Protein AF-A0A1N7L8Z2-F1 (afdb_monomer_lite)

Sequence (143 aa):
MPPYPSHPRAIWSTLLRTHARRSTEHLLHELMAPCYAPVSRDRVRAAGAAIDQIIAQTNCHEWRDFCMAVRQRIDRLHAEYSCNRHSDPDGFAALALARASRLITELSRQPVEALIATLPTPVAPPVSLWGRLRDWFEAERAS

Organism: NCBI:txid80876

Secondary structure (DSSP, 8-state):
-PPPPSHHHHHHHHHHHHHHHHHHHHHHHHTTSTTS-HHHHHHHHHHHHHHHHHHHH---SSHHHHHHHHHHHHHHHHHHHHH-TTT-TTSHHHHHHHHHHHHHHHHTTS-HHHHHHTSPPP---S--HHHHHHHHHHHHTT-

Structure (mmCIF, N/CA/C/O backbone):
data_AF-A0A1N7L8Z2-F1
#
_entry.id   AF-A0A1N7L8Z2-F1
#
loop_
_atom_site.group_PDB
_atom_site.id
_atom_site.type_symbol
_atom_site.label_atom_id
_atom_site.label_alt_id
_atom_site.label_comp_id
_atom_site.label_asym_id
_atom_site.label_entity_id
_atom_site.label_seq_id
_atom_site.pdbx_PDB_ins_code
_atom_site.Cartn_x
_atom_site.Cartn_y
_atom_site.Cartn_z
_atom_site.occupancy
_atom_site.B_iso_or_equiv
_atom_site.auth_seq_id
_atom_site.auth_comp_id
_atom_site.auth_asym_id
_atom_site.auth_atom_id
_atom_site.pdbx_PDB_model_num
ATOM 1 N N . MET A 1 1 ? -29.796 6.739 19.203 1.00 34.81 1 MET A N 1
ATOM 2 C CA . MET A 1 1 ? -28.523 6.141 18.748 1.00 34.81 1 MET A CA 1
ATOM 3 C C . MET A 1 1 ? -27.516 7.266 18.619 1.00 34.81 1 MET A C 1
ATOM 5 O O . MET A 1 1 ? -27.805 8.180 17.852 1.00 34.81 1 MET A O 1
ATOM 9 N N . PRO A 1 2 ? -26.410 7.285 19.380 1.00 34.09 2 PRO A N 1
ATOM 10 C CA . PRO A 1 2 ? -25.355 8.246 19.092 1.00 34.09 2 PRO A CA 1
ATOM 11 C C . PRO A 1 2 ? -24.803 7.944 17.684 1.00 34.09 2 PRO A C 1
ATOM 13 O O . PRO A 1 2 ? -24.769 6.775 17.288 1.00 34.09 2 PRO A O 1
ATOM 16 N N . PRO A 1 3 ? -24.431 8.962 16.892 1.00 44.47 3 PRO A N 1
ATOM 17 C CA . PRO A 1 3 ? -23.812 8.737 15.596 1.00 44.47 3 PRO A CA 1
ATOM 18 C C . PRO A 1 3 ? -22.479 8.033 15.845 1.00 44.47 3 PRO A C 1
ATOM 20 O O . PRO A 1 3 ? -21.608 8.591 16.510 1.00 44.47 3 PRO A O 1
ATOM 23 N N . TYR A 1 4 ? -22.322 6.801 15.356 1.00 39.81 4 TYR A N 1
ATOM 24 C CA . TYR A 1 4 ? -21.018 6.146 15.370 1.00 39.81 4 TYR A CA 1
ATOM 25 C C . TYR A 1 4 ? -20.016 7.085 14.690 1.00 39.81 4 TYR A C 1
ATOM 27 O O . TYR A 1 4 ? -20.249 7.495 13.546 1.00 39.81 4 TYR A O 1
ATOM 35 N N . PRO A 1 5 ? -18.938 7.488 15.373 1.00 45.16 5 PRO A N 1
ATOM 36 C CA . PRO A 1 5 ? -18.026 8.448 14.800 1.00 45.16 5 PRO A CA 1
ATOM 37 C C . PRO A 1 5 ? -17.343 7.850 13.570 1.00 45.16 5 PRO A C 1
ATOM 39 O O . PRO A 1 5 ? -16.868 6.718 13.580 1.00 45.16 5 PRO A O 1
ATOM 42 N N . SER A 1 6 ? -17.178 8.660 12.531 1.00 51.38 6 SER A N 1
ATOM 43 C CA . SER A 1 6 ? -16.324 8.429 11.356 1.00 51.38 6 SER A CA 1
ATOM 44 C C . SER A 1 6 ? -14.822 8.265 11.688 1.00 51.38 6 SER A C 1
ATOM 46 O O . SER A 1 6 ? -13.968 8.319 10.800 1.00 51.38 6 SER A O 1
ATOM 48 N N . HIS A 1 7 ? -14.474 8.071 12.963 1.00 59.16 7 HIS A N 1
ATOM 49 C CA . HIS A 1 7 ? -13.129 8.177 13.515 1.00 59.16 7 HIS A CA 1
ATOM 50 C C . HIS A 1 7 ? -12.282 6.892 13.428 1.00 59.16 7 HIS A C 1
ATOM 52 O O . HIS A 1 7 ? -11.132 7.040 13.020 1.00 59.16 7 HIS A O 1
ATOM 58 N N . PRO A 1 8 ? -12.776 5.653 13.656 1.00 69.44 8 PRO A N 1
ATOM 59 C CA . PRO A 1 8 ? -11.942 4.441 13.572 1.00 69.44 8 PRO A CA 1
ATOM 60 C C . PRO A 1 8 ? -11.312 4.258 12.187 1.00 69.44 8 PRO A C 1
ATOM 62 O O . PRO A 1 8 ? -10.111 4.031 12.045 1.00 69.44 8 PRO A O 1
ATOM 65 N N . ARG A 1 9 ? -12.099 4.505 11.135 1.00 75.06 9 ARG A N 1
ATOM 66 C CA . ARG A 1 9 ? -11.629 4.480 9.747 1.00 75.06 9 ARG A CA 1
ATOM 67 C C . ARG A 1 9 ? -10.504 5.476 9.491 1.00 75.06 9 ARG A C 1
ATOM 69 O O . ARG A 1 9 ? -9.579 5.163 8.740 1.00 75.06 9 ARG A O 1
ATOM 76 N N . ALA A 1 10 ? -10.594 6.681 10.051 1.00 75.50 10 ALA A N 1
ATOM 77 C CA . ALA A 1 10 ? -9.560 7.693 9.875 1.00 75.50 10 ALA A CA 1
ATOM 78 C C . ALA A 1 10 ? -8.232 7.221 10.488 1.00 75.50 10 ALA A C 1
ATOM 80 O O . ALA A 1 10 ? -7.186 7.400 9.862 1.00 75.50 10 ALA A O 1
ATOM 81 N N . ILE A 1 11 ? -8.279 6.536 11.640 1.00 77.94 11 ILE A N 1
ATOM 82 C CA . ILE A 1 11 ? -7.109 5.892 12.261 1.00 77.94 11 ILE A CA 1
ATOM 83 C C . ILE A 1 11 ? -6.538 4.825 11.332 1.00 77.94 11 ILE A C 1
ATOM 85 O O . ILE A 1 11 ? -5.372 4.898 10.960 1.00 77.94 11 ILE A O 1
ATOM 89 N N . TRP A 1 12 ? -7.362 3.862 10.916 1.00 85.75 12 TRP A N 1
ATOM 90 C CA . TRP A 1 12 ? -6.930 2.722 10.102 1.00 85.75 12 TRP A CA 1
ATOM 91 C C . TRP A 1 12 ? -6.368 3.152 8.751 1.00 85.75 12 TRP A C 1
ATOM 93 O O . TRP A 1 12 ? -5.335 2.650 8.312 1.00 85.75 12 TRP A O 1
ATOM 103 N N . SER A 1 13 ? -7.015 4.132 8.116 1.00 85.56 13 SER A N 1
ATOM 104 C CA . SER A 1 13 ? -6.543 4.721 6.864 1.00 85.56 13 SER A CA 1
ATOM 105 C C . SER A 1 13 ? -5.200 5.412 7.062 1.00 85.56 13 SER A C 1
ATOM 107 O O . SER A 1 13 ? -4.312 5.264 6.230 1.00 85.56 13 SER A O 1
ATOM 109 N N . THR A 1 14 ? -5.029 6.144 8.165 1.00 85.31 14 THR A N 1
ATOM 110 C CA . THR A 1 14 ? -3.761 6.817 8.469 1.00 85.31 14 THR A CA 1
ATOM 111 C C . THR A 1 14 ? -2.657 5.802 8.748 1.00 85.31 14 THR A C 1
ATOM 113 O O . THR A 1 14 ? -1.596 5.902 8.142 1.00 85.31 14 THR A O 1
ATOM 116 N N . LEU A 1 15 ? -2.922 4.784 9.573 1.00 85.44 15 LEU A N 1
ATOM 117 C CA . LEU A 1 15 ? -1.996 3.685 9.860 1.00 85.44 15 LEU A CA 1
ATOM 118 C C . LEU A 1 15 ? -1.520 3.010 8.570 1.00 85.44 15 LEU A C 1
ATOM 120 O O . LEU A 1 15 ? -0.320 2.997 8.288 1.00 85.44 15 LEU A O 1
ATOM 124 N N . LEU A 1 16 ? -2.449 2.496 7.754 1.00 88.88 16 LEU A N 1
ATOM 125 C CA . LEU A 1 16 ? -2.083 1.800 6.521 1.00 88.88 16 LEU A CA 1
ATOM 126 C C . LEU A 1 16 ? -1.326 2.708 5.553 1.00 88.88 16 LEU A C 1
ATOM 128 O O . LEU A 1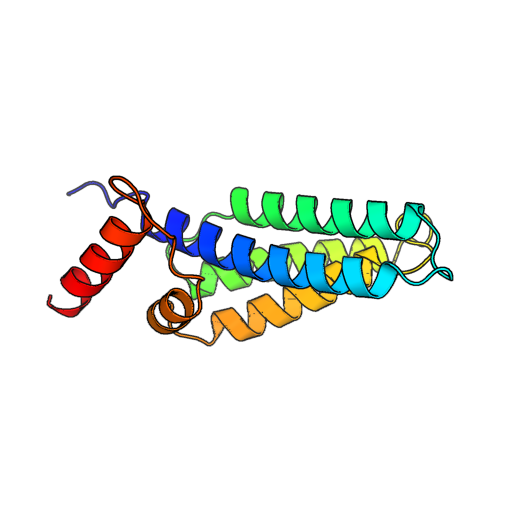 16 ? -0.324 2.266 4.998 1.00 88.88 16 LEU A O 1
ATOM 132 N N . ARG A 1 17 ? -1.735 3.973 5.390 1.00 89.81 17 ARG A N 1
ATOM 133 C CA . ARG A 1 17 ? -1.012 4.928 4.535 1.00 89.81 17 ARG A CA 1
ATOM 134 C C . ARG A 1 17 ? 0.398 5.188 5.042 1.00 89.81 17 ARG A C 1
ATOM 136 O O . ARG A 1 17 ? 1.334 5.160 4.253 1.00 89.81 17 ARG A O 1
ATOM 143 N N . THR A 1 18 ? 0.587 5.405 6.344 1.00 87.50 18 THR A N 1
ATOM 144 C CA . THR A 1 18 ? 1.921 5.636 6.915 1.00 87.50 18 THR A CA 1
ATOM 145 C C . TH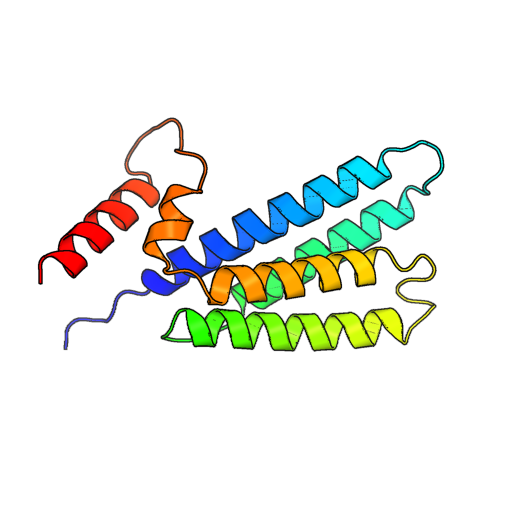R A 1 18 ? 2.839 4.439 6.680 1.00 87.50 18 THR A C 1
ATOM 147 O O . THR A 1 18 ? 3.978 4.619 6.246 1.00 87.50 18 THR A O 1
ATOM 150 N N . HIS A 1 19 ? 2.356 3.220 6.919 1.00 88.06 19 HIS A N 1
ATOM 151 C CA . HIS A 1 19 ? 3.149 2.010 6.708 1.00 88.06 19 HIS A CA 1
ATOM 152 C C . HIS A 1 19 ? 3.414 1.732 5.218 1.00 88.06 19 HIS A C 1
ATOM 154 O O . HIS A 1 19 ? 4.558 1.470 4.843 1.00 88.06 19 HIS A O 1
ATOM 160 N N . ALA A 1 20 ? 2.402 1.856 4.355 1.00 87.12 20 ALA A N 1
ATOM 161 C CA . ALA A 1 20 ? 2.551 1.681 2.910 1.00 87.12 20 ALA A CA 1
ATOM 162 C C . ALA A 1 20 ? 3.508 2.717 2.301 1.00 87.12 20 ALA A C 1
ATOM 164 O O . ALA A 1 20 ? 4.377 2.368 1.498 1.00 87.12 20 ALA A O 1
ATOM 165 N N . ARG A 1 21 ? 3.414 3.978 2.737 1.00 87.75 21 ARG A N 1
ATOM 166 C CA . ARG A 1 21 ? 4.317 5.051 2.319 1.00 87.75 21 ARG A CA 1
ATOM 167 C C . ARG A 1 21 ? 5.758 4.767 2.730 1.00 87.75 21 ARG A C 1
ATOM 169 O O . ARG A 1 21 ? 6.627 4.820 1.870 1.00 87.75 21 ARG A O 1
ATOM 176 N N . ARG A 1 22 ? 6.007 4.386 3.990 1.00 86.31 22 ARG A N 1
ATOM 177 C CA . ARG A 1 22 ? 7.350 3.988 4.460 1.00 86.31 22 ARG A CA 1
ATOM 178 C C . ARG A 1 22 ? 7.934 2.848 3.621 1.00 86.31 22 ARG A C 1
ATOM 180 O O . ARG A 1 22 ? 9.098 2.899 3.240 1.00 86.31 22 ARG A O 1
ATOM 187 N N . SER A 1 23 ? 7.123 1.835 3.307 1.00 85.88 23 SER A N 1
ATOM 188 C CA . SER A 1 23 ? 7.542 0.711 2.458 1.00 85.88 23 SER A CA 1
ATOM 189 C C . SER A 1 23 ? 7.896 1.160 1.034 1.00 85.88 23 SER A C 1
ATOM 191 O O . SER A 1 23 ? 8.927 0.757 0.493 1.00 85.88 23 SER A O 1
ATOM 193 N N . THR A 1 24 ? 7.082 2.045 0.454 1.00 86.31 24 THR A N 1
ATOM 194 C CA . THR A 1 24 ? 7.301 2.608 -0.887 1.00 86.31 24 THR A CA 1
ATOM 195 C C . THR A 1 24 ? 8.547 3.497 -0.927 1.00 86.31 24 THR A C 1
ATOM 197 O O . THR A 1 24 ? 9.352 3.385 -1.846 1.00 86.31 24 THR A O 1
ATOM 200 N N . GLU A 1 25 ? 8.751 4.348 0.080 1.00 87.38 25 GLU A N 1
ATOM 201 C CA . GLU A 1 25 ? 9.932 5.212 0.210 1.00 87.38 25 GLU A CA 1
ATOM 202 C C . GLU A 1 25 ? 11.222 4.397 0.355 1.00 87.38 25 GLU A C 1
ATOM 204 O O . GLU A 1 25 ? 12.224 4.730 -0.276 1.00 87.38 25 GLU A O 1
ATOM 209 N N . HIS A 1 26 ? 11.193 3.296 1.113 1.00 85.88 26 HIS A N 1
ATOM 210 C CA . HIS A 1 26 ? 12.337 2.391 1.227 1.00 85.88 26 HIS A CA 1
ATOM 211 C C . HIS A 1 26 ? 12.712 1.781 -0.131 1.00 85.88 26 HIS A C 1
ATOM 213 O O . HIS A 1 26 ? 13.875 1.824 -0.525 1.00 85.88 26 HIS A O 1
ATOM 219 N N . LEU A 1 27 ? 11.722 1.306 -0.898 1.00 85.62 27 LEU A N 1
ATOM 220 C CA . LEU A 1 27 ? 11.954 0.794 -2.251 1.00 85.62 27 LEU A CA 1
ATOM 221 C C . LEU A 1 27 ? 12.476 1.887 -3.199 1.00 85.62 27 LEU A C 1
ATOM 223 O O . LEU A 1 27 ? 13.389 1.644 -3.979 1.00 85.62 27 LEU A O 1
ATOM 227 N N . LEU A 1 28 ? 11.944 3.109 -3.123 1.00 86.81 28 LEU A N 1
ATOM 228 C CA . LEU A 1 28 ? 12.457 4.230 -3.916 1.00 86.81 28 LEU A CA 1
ATOM 229 C C . LEU A 1 28 ? 13.919 4.546 -3.587 1.00 86.81 28 LEU A C 1
ATOM 231 O O . LEU A 1 28 ? 14.674 4.877 -4.498 1.00 86.81 28 LEU A O 1
ATOM 235 N N . HIS A 1 29 ? 14.312 4.427 -2.317 1.00 86.88 29 HIS A N 1
ATOM 236 C CA . HIS A 1 29 ? 15.694 4.600 -1.884 1.00 86.88 29 HIS A CA 1
ATOM 237 C C . HIS A 1 29 ? 16.603 3.474 -2.403 1.00 86.88 29 HIS A C 1
ATOM 239 O O . HIS A 1 29 ? 17.702 3.756 -2.876 1.00 86.88 29 HIS A O 1
ATOM 245 N N . GLU A 1 30 ? 16.150 2.213 -2.392 1.00 82.88 30 GLU A N 1
ATOM 246 C CA . GLU A 1 30 ? 16.858 1.093 -3.045 1.00 82.88 30 GLU A CA 1
ATOM 247 C C . GLU A 1 30 ? 17.092 1.375 -4.545 1.00 82.88 30 GLU A C 1
ATOM 249 O O . GLU A 1 30 ? 18.157 1.080 -5.088 1.00 82.88 30 GLU A O 1
ATOM 254 N N . LEU A 1 31 ? 16.123 2.024 -5.200 1.00 81.88 31 LEU A N 1
ATOM 255 C CA . LEU A 1 31 ? 16.180 2.415 -6.611 1.00 81.88 31 LEU A CA 1
ATOM 256 C C . LEU A 1 31 ? 16.968 3.706 -6.888 1.00 81.88 31 LEU A C 1
ATOM 258 O O . LEU A 1 31 ? 17.063 4.122 -8.042 1.00 81.88 31 LEU A O 1
ATOM 262 N N . MET A 1 32 ? 17.544 4.360 -5.873 1.00 77.06 32 MET A N 1
ATOM 263 C CA . MET A 1 32 ? 18.437 5.507 -6.092 1.00 77.06 32 MET A CA 1
ATOM 264 C C . MET A 1 32 ? 19.819 5.099 -6.619 1.00 77.06 32 MET A C 1
ATOM 266 O O . MET A 1 32 ? 20.608 5.974 -6.976 1.00 77.06 32 MET A O 1
ATOM 270 N N . ALA A 1 33 ? 20.116 3.797 -6.700 1.00 73.12 33 ALA A N 1
ATOM 271 C CA . ALA A 1 33 ? 21.342 3.311 -7.315 1.00 73.12 33 ALA A CA 1
ATOM 272 C C . ALA A 1 33 ? 21.432 3.741 -8.800 1.00 73.12 33 ALA A C 1
ATOM 274 O O . ALA A 1 33 ? 20.430 3.696 -9.520 1.00 73.12 33 ALA A O 1
ATOM 275 N N . PRO A 1 34 ? 22.627 4.120 -9.295 1.00 66.81 34 PRO A N 1
ATOM 276 C CA . PRO A 1 34 ? 22.809 4.695 -10.634 1.00 66.81 34 PRO A CA 1
ATOM 277 C C . PRO A 1 34 ? 22.469 3.741 -11.792 1.00 66.81 34 PRO A C 1
ATOM 279 O O . PRO A 1 34 ? 22.402 4.171 -12.939 1.00 66.81 34 PRO A O 1
ATOM 282 N N . CYS A 1 35 ? 22.251 2.455 -11.511 1.00 77.19 35 CYS A N 1
ATOM 283 C CA . CYS A 1 35 ? 21.890 1.439 -12.495 1.00 77.19 35 CYS A CA 1
ATOM 284 C C . CYS A 1 35 ? 20.395 1.411 -12.864 1.00 77.19 35 CYS A C 1
ATOM 286 O O . CYS A 1 35 ? 20.038 0.720 -13.818 1.00 77.19 35 CYS A O 1
ATOM 288 N N . TYR A 1 36 ? 19.525 2.141 -12.157 1.00 78.12 36 TYR A N 1
ATOM 289 C CA . TYR A 1 36 ? 18.084 2.139 -12.426 1.00 78.12 36 TYR A CA 1
ATOM 290 C C . TYR A 1 36 ? 17.626 3.374 -13.201 1.00 78.12 36 TYR A C 1
ATOM 292 O O . TYR A 1 36 ? 18.034 4.507 -12.936 1.00 78.12 36 TYR A O 1
ATOM 300 N N . ALA A 1 37 ? 16.725 3.158 -14.160 1.00 80.81 37 ALA A N 1
ATOM 301 C CA . ALA A 1 37 ? 16.170 4.235 -14.962 1.00 80.81 37 ALA A CA 1
ATOM 302 C C . ALA A 1 37 ? 15.212 5.112 -14.125 1.00 80.81 37 ALA A C 1
ATOM 304 O O . ALA A 1 37 ? 14.465 4.598 -13.288 1.00 80.81 37 ALA A O 1
ATOM 305 N N . PRO A 1 38 ? 15.140 6.435 -14.372 1.00 83.75 38 PRO A N 1
ATOM 306 C CA . PRO A 1 38 ? 14.190 7.313 -13.688 1.00 83.75 38 PRO A CA 1
ATOM 307 C C . PRO A 1 38 ? 12.731 6.838 -13.769 1.00 83.75 38 PRO A C 1
ATOM 309 O O . PRO A 1 38 ? 12.023 6.916 -12.768 1.00 83.75 38 PRO A O 1
ATOM 312 N N . VAL A 1 39 ? 12.327 6.267 -14.910 1.00 86.62 39 VAL A N 1
ATOM 313 C CA . VAL A 1 39 ? 10.966 5.753 -15.150 1.00 86.62 39 VAL A CA 1
ATOM 314 C C . VAL A 1 39 ? 10.555 4.648 -14.169 1.00 86.62 39 VAL A C 1
ATOM 316 O O . VAL A 1 39 ? 9.392 4.580 -13.776 1.00 86.62 39 VAL A O 1
ATOM 319 N N . SER A 1 40 ? 11.502 3.833 -13.698 1.00 86.19 40 SER A N 1
ATOM 320 C CA . SER A 1 40 ? 11.262 2.792 -12.692 1.00 86.19 40 SER A CA 1
ATOM 321 C C . SER A 1 40 ? 10.744 3.388 -11.381 1.00 86.19 40 SER A C 1
ATOM 323 O O . SER A 1 40 ? 9.828 2.862 -10.751 1.00 86.19 40 SER A O 1
ATOM 325 N N . ARG A 1 41 ? 11.284 4.549 -10.991 1.00 87.12 41 ARG A N 1
ATOM 326 C CA . ARG A 1 41 ? 10.866 5.267 -9.779 1.00 87.12 41 ARG A CA 1
ATOM 327 C C . ARG A 1 41 ? 9.479 5.878 -9.938 1.00 87.12 41 ARG A C 1
ATOM 329 O O . ARG A 1 41 ? 8.696 5.854 -8.991 1.00 87.12 41 ARG A O 1
ATOM 336 N N . ASP A 1 42 ? 9.154 6.392 -11.119 1.00 89.81 42 ASP A N 1
ATOM 337 C CA . ASP A 1 42 ? 7.826 6.950 -11.392 1.00 89.81 42 ASP A CA 1
ATOM 338 C C . ASP A 1 42 ? 6.739 5.873 -11.345 1.00 89.81 42 ASP A C 1
ATOM 340 O O . ASP A 1 42 ? 5.664 6.106 -10.792 1.00 89.81 42 ASP A O 1
ATOM 344 N N . ARG A 1 43 ? 7.045 4.657 -11.807 1.00 89.38 43 ARG A N 1
ATOM 345 C CA . ARG A 1 43 ? 6.153 3.498 -11.666 1.00 89.38 43 ARG A CA 1
ATOM 346 C C . ARG A 1 43 ? 5.924 3.105 -10.209 1.00 89.38 43 ARG A C 1
ATOM 348 O O . ARG A 1 43 ? 4.780 2.893 -9.814 1.00 89.38 43 ARG A O 1
ATOM 355 N N . VAL A 1 44 ? 6.973 3.080 -9.385 1.00 90.69 44 VAL A N 1
ATOM 356 C CA . VAL A 1 44 ? 6.835 2.825 -7.938 1.00 90.69 44 VAL A CA 1
ATOM 357 C C . VAL A 1 44 ? 6.003 3.915 -7.253 1.00 90.69 44 VAL A C 1
ATOM 359 O O . VAL A 1 44 ? 5.151 3.605 -6.422 1.00 90.69 44 VAL A O 1
ATOM 362 N N . ARG A 1 45 ? 6.176 5.189 -7.632 1.00 91.56 45 ARG A N 1
ATOM 363 C CA . ARG A 1 45 ? 5.327 6.289 -7.137 1.00 91.56 45 ARG A CA 1
ATOM 364 C C . ARG A 1 45 ? 3.867 6.114 -7.550 1.00 91.56 45 ARG A C 1
ATOM 366 O O . ARG A 1 45 ? 2.985 6.314 -6.720 1.00 91.56 45 ARG A O 1
ATOM 373 N N . ALA A 1 46 ? 3.611 5.716 -8.797 1.00 92.31 46 ALA A N 1
ATOM 374 C CA . ALA A 1 46 ? 2.262 5.442 -9.285 1.00 92.31 46 ALA A CA 1
ATOM 375 C C . ALA A 1 46 ? 1.605 4.282 -8.517 1.00 92.31 46 ALA A C 1
ATOM 377 O O . ALA A 1 46 ? 0.449 4.396 -8.113 1.00 92.31 46 ALA A O 1
ATOM 378 N N . ALA A 1 47 ? 2.355 3.210 -8.236 1.00 92.38 47 ALA A N 1
ATOM 379 C CA . ALA A 1 47 ? 1.891 2.111 -7.391 1.00 92.38 47 ALA A CA 1
ATOM 380 C C . ALA A 1 47 ? 1.550 2.588 -5.966 1.00 92.38 47 ALA A C 1
ATOM 382 O O . ALA A 1 47 ? 0.487 2.253 -5.444 1.00 92.38 47 ALA A O 1
ATOM 383 N N . GLY A 1 48 ? 2.397 3.433 -5.365 1.00 92.69 48 GLY A N 1
ATOM 384 C CA . GLY A 1 48 ? 2.130 4.067 -4.069 1.00 92.69 48 GLY A CA 1
ATOM 385 C C . GLY A 1 48 ? 0.839 4.895 -4.060 1.00 92.69 48 GLY A C 1
ATOM 386 O O . GLY A 1 48 ? -0.005 4.721 -3.182 1.00 92.69 48 GLY A O 1
ATOM 387 N N . ALA A 1 49 ? 0.633 5.734 -5.079 1.00 93.75 49 ALA A N 1
ATOM 388 C CA . ALA A 1 49 ? -0.585 6.533 -5.220 1.00 93.75 49 ALA A CA 1
ATOM 389 C C . ALA A 1 49 ? -1.844 5.662 -5.394 1.00 93.75 49 ALA A C 1
ATOM 391 O O . ALA A 1 49 ? -2.898 5.964 -4.828 1.00 93.75 49 ALA A O 1
ATOM 392 N N . ALA A 1 50 ? -1.737 4.554 -6.133 1.00 94.06 50 ALA A N 1
ATOM 393 C CA . ALA A 1 50 ? -2.832 3.603 -6.292 1.00 94.06 50 ALA A CA 1
ATOM 394 C C . ALA A 1 50 ? -3.189 2.910 -4.964 1.00 94.06 50 ALA A C 1
ATOM 396 O O . ALA A 1 50 ? -4.371 2.780 -4.642 1.00 94.06 50 ALA A O 1
ATOM 397 N N . ILE A 1 51 ? -2.192 2.528 -4.155 1.00 94.00 51 ILE A N 1
ATOM 398 C CA . ILE A 1 51 ? -2.411 1.988 -2.802 1.00 94.00 51 ILE A CA 1
ATOM 399 C C . ILE A 1 51 ? -3.159 3.010 -1.934 1.00 94.00 51 ILE A C 1
ATOM 401 O O . ILE A 1 51 ? -4.171 2.668 -1.316 1.00 94.00 51 ILE A O 1
ATOM 405 N N . ASP A 1 52 ? -2.723 4.271 -1.928 1.00 92.12 52 ASP A N 1
ATOM 406 C CA . ASP A 1 52 ? -3.375 5.339 -1.162 1.00 92.12 52 ASP A CA 1
ATOM 407 C C . ASP A 1 52 ? -4.841 5.540 -1.574 1.00 92.12 52 ASP A C 1
ATOM 409 O O . ASP A 1 52 ? -5.715 5.721 -0.714 1.00 92.12 52 ASP A O 1
ATOM 413 N N . GLN A 1 53 ? -5.126 5.461 -2.878 1.00 94.81 53 GLN A N 1
ATOM 414 C CA . GLN A 1 53 ? -6.480 5.548 -3.420 1.00 94.81 53 GLN A CA 1
ATOM 415 C C . GLN A 1 53 ? -7.338 4.339 -3.020 1.00 94.81 53 GLN A C 1
ATOM 417 O O . GLN A 1 53 ? -8.493 4.513 -2.618 1.00 94.81 53 GLN A O 1
ATOM 422 N N . ILE A 1 54 ? -6.782 3.124 -3.062 1.00 95.56 54 ILE A N 1
ATOM 423 C CA . ILE A 1 54 ? -7.459 1.908 -2.591 1.00 95.56 54 ILE A CA 1
ATOM 424 C C . ILE A 1 54 ? -7.826 2.055 -1.111 1.00 95.56 54 ILE A C 1
ATOM 426 O O . ILE A 1 54 ? -8.981 1.820 -0.749 1.00 95.56 54 ILE A O 1
ATOM 430 N N . ILE A 1 55 ? -6.890 2.496 -0.266 1.00 93.62 55 ILE A N 1
ATOM 431 C CA . ILE A 1 55 ? -7.141 2.734 1.164 1.00 93.62 55 ILE A CA 1
ATOM 432 C C . ILE A 1 55 ? -8.244 3.788 1.340 1.00 93.62 55 ILE A C 1
ATOM 434 O O . ILE A 1 55 ? -9.175 3.583 2.116 1.00 93.62 55 ILE A O 1
ATOM 438 N N . ALA A 1 56 ? -8.189 4.892 0.585 1.00 90.38 56 ALA A N 1
ATOM 439 C CA . ALA A 1 56 ? -9.184 5.965 0.656 1.00 90.38 56 ALA A CA 1
ATOM 440 C C . ALA A 1 56 ? -10.608 5.483 0.349 1.00 90.38 56 ALA A C 1
ATOM 442 O O . ALA A 1 56 ? -11.557 5.901 1.008 1.00 90.38 56 ALA A O 1
ATOM 443 N N . GLN A 1 57 ? -10.749 4.611 -0.647 1.00 91.88 57 GLN A N 1
ATOM 444 C CA . GLN A 1 57 ? -12.036 4.140 -1.158 1.00 91.88 57 GLN A CA 1
ATOM 445 C C . GLN A 1 57 ? -12.577 2.907 -0.425 1.00 91.88 57 GLN A C 1
ATOM 447 O O . GLN A 1 57 ? -13.689 2.473 -0.715 1.00 91.88 57 GLN A O 1
ATOM 452 N N . THR A 1 58 ? -11.802 2.305 0.477 1.00 92.06 58 THR A N 1
ATOM 453 C CA . THR A 1 58 ? -12.230 1.092 1.177 1.00 92.06 58 THR A CA 1
ATOM 454 C C . THR A 1 58 ? -13.107 1.453 2.374 1.00 92.06 58 THR A C 1
ATOM 456 O O . THR A 1 58 ? -12.745 2.289 3.202 1.00 92.06 58 THR A O 1
ATOM 459 N N . ASN A 1 59 ? -14.283 0.830 2.446 1.00 87.25 59 ASN A N 1
ATOM 460 C CA . ASN A 1 59 ? -15.289 1.069 3.476 1.00 87.25 59 ASN A CA 1
ATOM 461 C C . ASN A 1 59 ? -15.522 -0.237 4.242 1.00 87.25 59 ASN A C 1
ATOM 463 O O . ASN A 1 59 ? -16.170 -1.138 3.716 1.00 87.25 59 ASN A O 1
ATOM 467 N N . CYS A 1 60 ? -15.013 -0.332 5.469 1.00 85.38 60 CYS A N 1
ATOM 468 C CA . CYS A 1 60 ? -15.268 -1.457 6.370 1.00 85.38 60 CYS A CA 1
ATOM 469 C C . CYS A 1 60 ? -15.431 -0.940 7.805 1.00 85.38 60 CYS A C 1
ATOM 471 O O . CYS A 1 60 ? -14.935 0.142 8.131 1.00 85.38 60 CYS A O 1
ATOM 473 N N . HIS A 1 61 ? -16.123 -1.716 8.639 1.00 81.38 61 HIS A N 1
ATOM 474 C CA . HIS A 1 61 ? -16.425 -1.368 10.034 1.00 81.38 61 HIS A CA 1
ATOM 475 C C . HIS A 1 61 ? -15.512 -2.059 11.049 1.00 81.38 61 HIS A C 1
ATOM 477 O O . HIS A 1 61 ? -15.560 -1.713 12.219 1.00 81.38 61 HIS A O 1
ATOM 483 N N . GLU A 1 62 ? -14.662 -2.973 10.586 1.00 86.19 62 GLU A N 1
ATOM 484 C CA . GLU A 1 62 ? -13.715 -3.738 11.392 1.00 86.19 62 GLU A CA 1
ATOM 485 C C . GLU A 1 62 ? -12.311 -3.605 10.796 1.00 86.19 62 GLU A C 1
ATOM 487 O O . GLU A 1 62 ? -12.144 -3.624 9.570 1.00 86.19 62 GLU A O 1
ATOM 492 N N . TRP A 1 63 ? -11.287 -3.504 11.651 1.00 86.69 63 TRP A N 1
ATOM 493 C CA . TRP A 1 63 ? -9.887 -3.357 11.224 1.00 86.69 63 TRP A CA 1
ATOM 494 C C . TRP A 1 63 ? -9.444 -4.496 10.304 1.00 86.69 63 TRP A C 1
ATOM 496 O O . TRP A 1 63 ? -8.866 -4.272 9.239 1.00 86.69 63 TRP A O 1
ATOM 506 N N . ARG A 1 64 ? -9.748 -5.7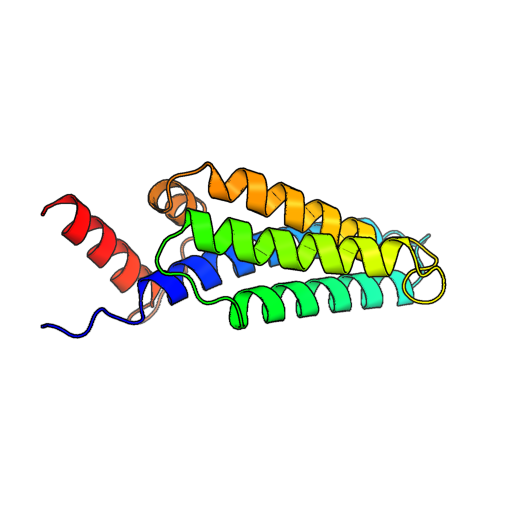34 10.701 1.00 88.81 64 ARG A N 1
ATOM 507 C CA . ARG A 1 64 ? -9.348 -6.923 9.949 1.00 88.81 64 ARG A CA 1
ATOM 508 C C . ARG A 1 64 ? -9.989 -6.945 8.564 1.00 88.81 64 ARG A C 1
ATOM 510 O O . ARG A 1 64 ? -9.290 -7.191 7.581 1.00 88.81 64 ARG A O 1
ATOM 517 N N . ASP A 1 65 ? -11.280 -6.645 8.483 1.00 90.44 65 ASP A N 1
ATOM 518 C CA . ASP A 1 65 ? -12.015 -6.615 7.217 1.00 90.44 65 ASP A CA 1
ATOM 519 C C . ASP A 1 65 ? -11.521 -5.484 6.318 1.00 90.44 65 ASP A C 1
ATOM 521 O O . ASP A 1 65 ? -11.326 -5.687 5.119 1.00 90.44 65 ASP A O 1
ATOM 525 N N . PHE A 1 66 ? -11.213 -4.322 6.904 1.00 91.31 66 PHE A N 1
ATOM 526 C CA . PHE A 1 66 ? -10.586 -3.208 6.201 1.00 91.31 66 PHE A CA 1
ATOM 527 C C . PHE A 1 66 ? -9.258 -3.624 5.560 1.00 91.31 66 PHE A C 1
ATOM 529 O O . PHE A 1 66 ? -9.076 -3.450 4.354 1.00 91.31 66 PHE A O 1
ATOM 536 N N . CYS A 1 67 ? -8.348 -4.234 6.326 1.00 93.50 67 CYS A N 1
ATOM 537 C CA . CYS A 1 67 ? -7.077 -4.727 5.797 1.00 93.50 67 CYS A CA 1
ATOM 538 C C . CYS A 1 67 ? -7.266 -5.768 4.693 1.00 93.50 67 CYS A C 1
ATOM 540 O O . CYS A 1 67 ? -6.590 -5.700 3.668 1.00 93.50 67 CYS A O 1
ATOM 542 N N . MET A 1 68 ? -8.181 -6.720 4.881 1.00 94.38 68 MET A N 1
ATOM 543 C CA . MET A 1 68 ? -8.446 -7.774 3.901 1.00 94.38 68 MET A CA 1
ATOM 544 C C . MET A 1 68 ? -9.006 -7.208 2.592 1.00 94.38 68 MET A C 1
ATOM 546 O O . MET A 1 68 ? -8.555 -7.606 1.516 1.00 94.38 68 MET A O 1
ATOM 550 N N . ALA A 1 69 ? -9.924 -6.241 2.669 1.00 95.00 69 ALA A N 1
ATOM 551 C CA . ALA A 1 69 ? -10.490 -5.570 1.503 1.00 95.00 69 ALA A CA 1
ATOM 552 C C . ALA A 1 69 ? -9.444 -4.727 0.754 1.00 95.00 69 ALA A C 1
ATOM 554 O O . ALA A 1 69 ? -9.360 -4.798 -0.476 1.00 95.00 69 ALA A O 1
ATOM 555 N N . VAL A 1 70 ? -8.600 -3.976 1.475 1.00 95.56 70 VAL A N 1
ATOM 556 C CA . VAL A 1 70 ? -7.473 -3.243 0.872 1.00 95.56 70 VAL A CA 1
ATOM 557 C C . VAL A 1 70 ? -6.513 -4.223 0.192 1.00 95.56 70 VAL A C 1
ATOM 559 O O . VAL A 1 70 ? -6.168 -4.026 -0.975 1.00 95.56 70 VAL A O 1
ATOM 562 N N . ARG A 1 71 ?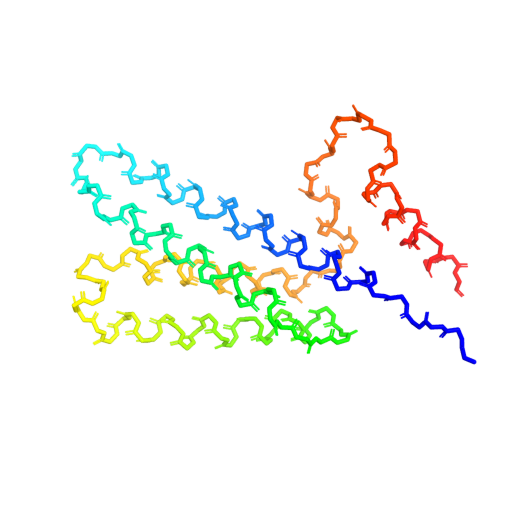 -6.125 -5.307 0.878 1.00 95.62 71 ARG A N 1
ATOM 563 C CA . ARG A 1 71 ? -5.207 -6.321 0.343 1.00 95.62 71 ARG A CA 1
ATOM 564 C C . ARG A 1 71 ? -5.737 -6.943 -0.941 1.00 95.62 71 ARG A C 1
ATOM 566 O O . ARG A 1 71 ? -5.022 -6.968 -1.930 1.00 95.62 71 ARG A O 1
ATOM 573 N N . GLN A 1 72 ? -6.993 -7.384 -0.957 1.00 96.88 72 GLN A N 1
ATOM 574 C CA . GLN A 1 72 ? -7.588 -8.023 -2.133 1.00 96.88 72 GLN A CA 1
ATOM 575 C C . GLN A 1 72 ? -7.553 -7.114 -3.372 1.00 96.88 72 GLN A C 1
ATOM 577 O O . GLN A 1 72 ? -7.337 -7.580 -4.491 1.00 96.88 72 GLN A O 1
ATOM 582 N N . ARG A 1 73 ? -7.753 -5.805 -3.185 1.00 97.06 73 ARG A N 1
ATOM 583 C CA . ARG A 1 73 ? -7.672 -4.822 -4.273 1.00 97.06 73 ARG A CA 1
ATOM 584 C C . ARG A 1 73 ? -6.233 -4.604 -4.741 1.00 97.06 73 ARG A C 1
ATOM 586 O O . ARG A 1 73 ? -6.014 -4.493 -5.944 1.00 97.06 73 ARG A O 1
ATOM 593 N N . ILE A 1 74 ? -5.269 -4.592 -3.821 1.00 96.00 74 ILE A N 1
ATOM 594 C CA . ILE A 1 74 ? -3.839 -4.529 -4.154 1.00 96.00 74 ILE A CA 1
ATOM 595 C C . ILE A 1 74 ? -3.393 -5.798 -4.887 1.00 96.00 74 ILE A C 1
ATOM 597 O O . ILE A 1 74 ? -2.694 -5.685 -5.885 1.00 96.00 74 ILE A O 1
ATOM 601 N N . ASP A 1 75 ? -3.833 -6.984 -4.461 1.00 96.12 75 ASP A N 1
ATOM 602 C CA . ASP A 1 75 ? -3.507 -8.261 -5.109 1.00 96.12 75 ASP A CA 1
ATOM 603 C C . ASP A 1 75 ? -4.030 -8.308 -6.553 1.00 96.12 75 ASP A C 1
ATOM 605 O O . ASP A 1 75 ? -3.337 -8.781 -7.456 1.00 96.12 75 ASP A O 1
ATOM 609 N N . ARG A 1 76 ? -5.234 -7.769 -6.796 1.00 95.81 76 ARG A N 1
ATOM 610 C CA . ARG A 1 76 ? -5.781 -7.632 -8.154 1.00 95.81 76 ARG A CA 1
ATOM 611 C C . ARG A 1 76 ? -4.925 -6.697 -9.008 1.00 95.81 76 ARG A C 1
ATOM 613 O O . ARG A 1 76 ? -4.537 -7.076 -10.108 1.00 95.81 76 ARG A O 1
ATOM 620 N N . LEU A 1 77 ? -4.589 -5.519 -8.482 1.00 94.00 77 LEU A N 1
ATOM 621 C CA . LEU A 1 77 ? -3.738 -4.559 -9.183 1.00 94.00 77 LEU A CA 1
ATOM 622 C C . LEU A 1 77 ? -2.342 -5.145 -9.460 1.00 94.00 77 LEU A C 1
ATOM 624 O O . LEU A 1 77 ? -1.794 -4.984 -10.543 1.00 94.00 77 LEU A O 1
ATOM 628 N N . HIS A 1 78 ? -1.784 -5.894 -8.511 1.00 94.44 78 HIS A N 1
ATOM 629 C CA . HIS A 1 78 ? -0.512 -6.591 -8.671 1.00 94.44 78 HIS A CA 1
ATOM 630 C C . HIS A 1 78 ? -0.546 -7.601 -9.826 1.00 94.44 78 HIS A C 1
ATOM 632 O O . HIS A 1 78 ? 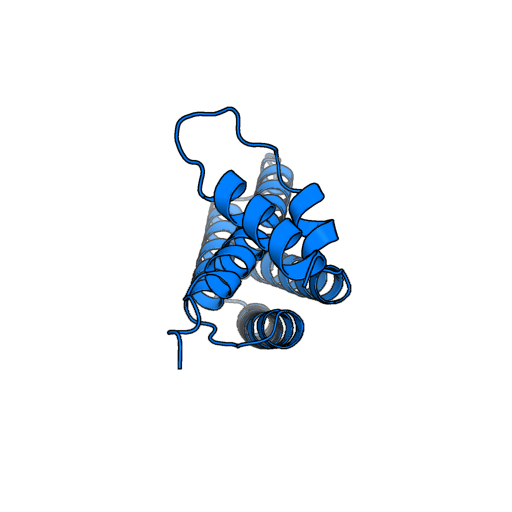0.395 -7.656 -10.622 1.00 94.44 78 HIS A O 1
ATOM 638 N N . ALA A 1 79 ? -1.626 -8.380 -9.938 1.00 94.06 79 ALA A N 1
ATOM 639 C CA . ALA A 1 79 ? -1.814 -9.318 -11.040 1.00 94.06 79 ALA A CA 1
ATOM 640 C C . ALA A 1 79 ? -1.907 -8.592 -12.394 1.00 94.06 79 ALA A C 1
ATOM 642 O O . ALA A 1 79 ? -1.260 -9.010 -13.351 1.00 94.06 79 ALA A O 1
ATOM 643 N N . GLU A 1 80 ? -2.633 -7.472 -12.466 1.00 92.06 80 GLU A N 1
ATOM 644 C CA . GLU A 1 80 ? -2.733 -6.650 -13.683 1.00 92.06 80 GLU A CA 1
ATOM 645 C C . GLU A 1 80 ? -1.360 -6.138 -14.149 1.00 92.06 80 GLU A C 1
ATOM 647 O O . GLU A 1 80 ? -1.027 -6.235 -15.332 1.00 92.06 80 GLU A O 1
ATOM 652 N N . TYR A 1 81 ? -0.536 -5.651 -13.218 1.00 88.69 81 TYR A N 1
ATOM 653 C CA . TYR A 1 81 ? 0.818 -5.169 -13.510 1.00 88.69 81 TYR A CA 1
ATOM 654 C C . TYR A 1 81 ? 1.764 -6.304 -13.917 1.00 88.69 81 TYR A C 1
ATOM 656 O O . TYR A 1 81 ? 2.523 -6.161 -14.872 1.00 88.69 81 TYR A O 1
ATOM 664 N N . SER A 1 82 ? 1.677 -7.452 -13.242 1.00 89.00 82 SER A N 1
ATOM 665 C CA . SER A 1 82 ? 2.518 -8.623 -13.524 1.00 89.00 82 SER A CA 1
ATOM 666 C C . SER A 1 82 ? 2.195 -9.270 -14.876 1.00 89.00 82 SER A C 1
ATOM 668 O O . SER A 1 82 ? 3.087 -9.783 -15.550 1.00 89.00 82 SER A O 1
ATOM 670 N N . CYS A 1 83 ? 0.926 -9.251 -15.296 1.00 87.94 83 CYS A N 1
ATOM 671 C CA . CYS A 1 83 ? 0.497 -9.806 -16.579 1.00 87.94 83 CYS A CA 1
ATOM 672 C C . CYS A 1 83 ? 0.744 -8.855 -17.762 1.00 87.94 83 CYS A C 1
ATOM 674 O O . CYS A 1 83 ? 0.830 -9.319 -18.899 1.00 87.94 83 CYS A O 1
ATOM 676 N N . ASN A 1 84 ? 0.868 -7.543 -17.530 1.00 85.69 84 ASN A N 1
ATOM 677 C CA . ASN A 1 84 ? 1.043 -6.561 -18.597 1.00 85.69 84 ASN A CA 1
ATOM 678 C C . ASN A 1 84 ? 2.463 -5.978 -18.637 1.00 85.69 84 ASN A C 1
ATOM 680 O O . ASN A 1 84 ? 2.760 -4.946 -18.035 1.00 85.69 84 ASN A O 1
ATOM 684 N N . ARG A 1 85 ? 3.322 -6.587 -19.464 1.00 78.06 85 ARG A N 1
ATOM 685 C CA . ARG A 1 85 ? 4.713 -6.148 -19.682 1.00 78.06 85 ARG A CA 1
ATOM 686 C C . ARG A 1 85 ? 4.841 -4.705 -20.194 1.00 78.06 85 ARG A C 1
ATOM 688 O O . ARG A 1 85 ? 5.908 -4.120 -20.060 1.00 78.06 85 ARG A O 1
ATOM 695 N N . HIS A 1 86 ? 3.787 -4.121 -20.771 1.00 77.75 86 HIS A N 1
ATOM 696 C CA . HIS A 1 86 ? 3.793 -2.710 -21.178 1.00 77.75 86 HIS A CA 1
ATOM 697 C C . HIS A 1 86 ? 3.571 -1.761 -19.994 1.00 77.75 86 HIS A C 1
ATOM 699 O O . HIS A 1 86 ? 4.119 -0.660 -19.988 1.00 77.75 86 HIS A O 1
ATOM 705 N N . SER A 1 87 ? 2.799 -2.186 -18.991 1.00 76.62 87 SER A N 1
ATOM 706 C CA . SER A 1 87 ? 2.540 -1.399 -17.783 1.00 76.62 87 SER A CA 1
ATOM 707 C C . SER A 1 87 ? 3.763 -1.340 -16.866 1.00 76.62 87 SER A C 1
ATOM 709 O O . SER A 1 87 ? 4.036 -0.292 -16.281 1.00 76.62 87 SER A O 1
ATOM 711 N N . ASP A 1 88 ? 4.510 -2.444 -16.763 1.00 86.25 88 ASP A N 1
ATOM 712 C CA . ASP A 1 88 ? 5.636 -2.583 -15.830 1.00 86.25 88 ASP A CA 1
ATOM 713 C C . ASP A 1 88 ? 6.751 -3.498 -16.377 1.00 86.25 88 ASP A C 1
ATOM 715 O O . ASP A 1 88 ? 6.971 -4.599 -15.874 1.00 86.25 88 ASP A O 1
ATOM 719 N N . PRO A 1 89 ? 7.461 -3.087 -17.444 1.00 84.56 89 PRO A N 1
ATOM 720 C CA . PRO A 1 89 ? 8.485 -3.908 -18.096 1.00 84.56 89 PRO A CA 1
ATOM 721 C C . PRO A 1 89 ? 9.662 -4.285 -17.187 1.00 84.56 89 PRO A C 1
ATOM 723 O O . PRO A 1 89 ? 10.353 -5.261 -17.472 1.00 84.56 89 PRO A O 1
ATOM 726 N N . ASP A 1 90 ? 9.902 -3.512 -16.130 1.00 86.94 90 ASP A N 1
ATOM 727 C CA . ASP A 1 90 ? 10.944 -3.708 -15.121 1.00 86.94 90 ASP A CA 1
ATOM 728 C C . ASP A 1 90 ? 10.427 -4.350 -13.821 1.00 86.94 90 ASP A C 1
ATOM 730 O O . ASP A 1 90 ? 11.232 -4.725 -12.970 1.00 86.94 90 ASP A O 1
ATOM 734 N N . GLY A 1 91 ? 9.110 -4.530 -13.671 1.00 89.00 91 GLY A N 1
ATOM 735 C CA . GLY A 1 91 ? 8.500 -5.246 -12.546 1.00 89.00 91 GLY A CA 1
ATOM 736 C C . GLY A 1 91 ? 8.513 -4.495 -11.209 1.00 89.00 91 GLY A C 1
ATOM 737 O O . GLY A 1 91 ? 8.171 -5.077 -10.175 1.00 89.00 91 GLY A O 1
ATOM 738 N N . PHE A 1 92 ? 8.931 -3.226 -11.179 1.00 90.81 92 PHE A N 1
ATOM 739 C CA . PHE A 1 92 ? 9.097 -2.495 -9.921 1.00 90.81 92 PHE A CA 1
ATOM 740 C C . PHE A 1 92 ? 7.775 -2.010 -9.330 1.00 90.81 92 PHE A C 1
ATOM 742 O O . PHE A 1 92 ? 7.644 -1.979 -8.103 1.00 90.81 92 PHE A O 1
ATOM 749 N N . ALA A 1 93 ? 6.781 -1.669 -10.155 1.00 90.19 93 ALA A N 1
ATOM 750 C CA . ALA A 1 93 ? 5.451 -1.361 -9.633 1.00 90.19 93 ALA A CA 1
ATOM 751 C C . ALA A 1 93 ? 4.782 -2.616 -9.056 1.00 90.19 93 ALA A C 1
ATOM 753 O O . ALA A 1 93 ? 4.239 -2.559 -7.951 1.00 90.19 93 ALA A O 1
ATOM 754 N N . ALA A 1 94 ? 4.890 -3.760 -9.734 1.00 92.44 94 ALA A N 1
ATOM 755 C CA . ALA A 1 94 ? 4.434 -5.043 -9.216 1.00 92.44 94 ALA A CA 1
ATOM 756 C C . ALA A 1 94 ? 5.141 -5.384 -7.891 1.00 92.44 94 ALA A C 1
ATOM 758 O O . ALA A 1 94 ? 4.483 -5.694 -6.897 1.00 92.44 94 ALA A O 1
ATOM 759 N N . LEU A 1 95 ? 6.464 -5.212 -7.810 1.00 91.62 95 LEU A N 1
ATOM 760 C CA . LEU A 1 95 ? 7.211 -5.422 -6.568 1.00 91.62 95 LEU A CA 1
ATOM 761 C C . LEU A 1 95 ? 6.712 -4.528 -5.418 1.00 91.62 95 LEU A C 1
ATOM 763 O O . LEU A 1 95 ? 6.558 -5.009 -4.292 1.00 91.62 95 LEU A O 1
ATOM 767 N N . ALA A 1 96 ? 6.435 -3.248 -5.685 1.00 92.25 96 ALA A N 1
ATOM 768 C CA . ALA A 1 96 ? 5.886 -2.326 -4.690 1.00 92.25 96 ALA A CA 1
ATOM 7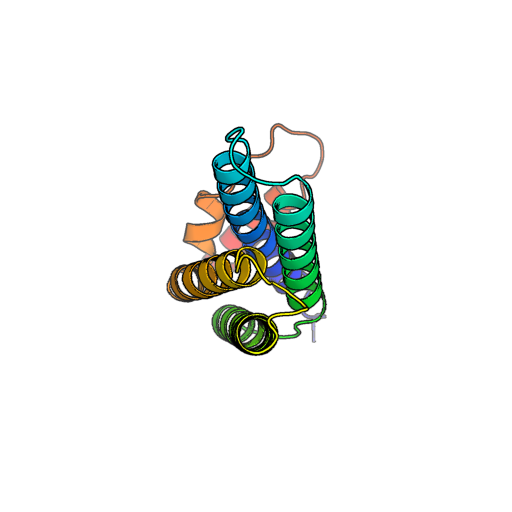69 C C . ALA A 1 96 ? 4.520 -2.802 -4.163 1.00 92.25 96 ALA A C 1
ATOM 771 O O . ALA A 1 96 ? 4.296 -2.835 -2.950 1.00 92.25 96 ALA A O 1
ATOM 772 N N . LEU A 1 97 ? 3.631 -3.239 -5.061 1.00 93.88 97 LEU A N 1
ATOM 773 C CA . LEU A 1 97 ? 2.308 -3.767 -4.714 1.00 93.88 97 LEU A CA 1
ATOM 774 C C . LEU A 1 97 ? 2.406 -5.072 -3.909 1.00 93.88 97 LEU A C 1
ATOM 776 O O . LEU A 1 97 ? 1.713 -5.226 -2.902 1.00 93.88 97 LEU A O 1
ATOM 780 N N . ALA A 1 98 ? 3.308 -5.982 -4.286 1.00 93.94 98 ALA A N 1
ATOM 781 C CA . ALA A 1 98 ? 3.548 -7.225 -3.555 1.00 93.94 98 ALA A CA 1
ATOM 782 C C . ALA A 1 98 ? 4.064 -6.963 -2.128 1.00 93.94 98 ALA A C 1
ATOM 784 O O . ALA A 1 98 ? 3.574 -7.564 -1.165 1.00 93.94 98 ALA A O 1
ATOM 785 N N . ARG A 1 99 ? 5.012 -6.025 -1.965 1.00 93.06 99 ARG A N 1
ATOM 786 C CA . ARG A 1 99 ? 5.507 -5.599 -0.643 1.00 93.06 99 ARG A CA 1
ATOM 787 C C . ARG A 1 99 ? 4.382 -5.002 0.206 1.00 93.06 99 ARG A C 1
ATOM 789 O O . ARG A 1 99 ? 4.252 -5.367 1.375 1.00 93.06 99 ARG A O 1
ATOM 796 N N . ALA A 1 100 ? 3.539 -4.151 -0.378 1.00 91.88 100 ALA A N 1
ATOM 797 C CA . ALA A 1 100 ? 2.395 -3.568 0.317 1.00 91.88 100 ALA A CA 1
ATOM 798 C C . ALA A 1 100 ? 1.365 -4.628 0.749 1.00 91.88 100 ALA A C 1
ATOM 800 O O . ALA A 1 100 ? 0.911 -4.605 1.892 1.00 91.88 100 ALA A O 1
ATOM 801 N N . SER A 1 101 ? 1.036 -5.593 -0.116 1.00 93.12 101 SER A N 1
ATOM 802 C CA . SER A 1 101 ? 0.114 -6.693 0.213 1.00 93.12 101 SER A CA 1
ATOM 803 C C . SER A 1 101 ? 0.618 -7.544 1.386 1.00 93.12 101 SER A C 1
ATOM 805 O O . SER A 1 101 ? -0.127 -7.840 2.333 1.00 93.12 101 SER A O 1
ATOM 807 N N . ARG A 1 102 ? 1.916 -7.878 1.382 1.00 93.56 102 ARG A N 1
ATOM 808 C CA . ARG A 1 102 ? 2.558 -8.593 2.491 1.00 93.56 102 ARG A CA 1
ATOM 809 C C . ARG A 1 102 ? 2.503 -7.787 3.786 1.00 93.56 102 ARG A C 1
ATOM 811 O O . ARG A 1 102 ? 2.074 -8.321 4.806 1.00 93.56 102 ARG A O 1
ATOM 818 N N . LEU A 1 103 ? 2.872 -6.510 3.731 1.00 92.19 103 LEU A N 1
ATOM 819 C CA . LEU A 1 103 ? 2.831 -5.611 4.881 1.00 92.19 103 LEU A CA 1
ATOM 820 C C . LEU A 1 103 ? 1.423 -5.540 5.479 1.00 92.19 103 LEU A C 1
ATOM 822 O O . LEU A 1 103 ? 1.253 -5.716 6.678 1.00 92.19 103 LEU A O 1
ATOM 826 N N . ILE A 1 104 ? 0.393 -5.357 4.651 1.00 91.81 104 ILE A N 1
ATOM 827 C CA . ILE A 1 104 ? -1.000 -5.303 5.114 1.00 91.81 104 ILE A CA 1
ATOM 828 C C . ILE A 1 104 ? -1.426 -6.625 5.757 1.00 91.81 104 ILE A C 1
ATOM 830 O O . ILE A 1 104 ? -2.130 -6.610 6.763 1.00 91.81 104 ILE A O 1
ATOM 834 N N . THR A 1 105 ? -0.969 -7.764 5.230 1.00 92.38 105 THR A N 1
ATOM 835 C CA . THR A 1 105 ? -1.217 -9.082 5.839 1.00 92.38 105 THR A CA 1
ATOM 836 C C . THR A 1 105 ? -0.565 -9.217 7.216 1.00 92.38 105 THR A C 1
ATOM 838 O O . THR A 1 105 ? -1.119 -9.863 8.104 1.00 92.38 105 THR A O 1
ATOM 841 N N . GLU A 1 106 ? 0.616 -8.637 7.410 1.00 91.25 106 GLU A N 1
ATOM 842 C CA . GLU A 1 106 ? 1.295 -8.624 8.707 1.00 91.25 106 GLU A CA 1
ATOM 843 C C . GLU A 1 106 ? 0.587 -7.673 9.686 1.00 91.25 106 GLU A C 1
ATOM 845 O O . GLU A 1 106 ? 0.320 -8.056 10.825 1.00 91.25 106 GLU A O 1
ATOM 850 N N . LEU A 1 107 ? 0.196 -6.479 9.231 1.00 88.81 107 LEU A N 1
ATOM 851 C CA . LEU A 1 107 ? -0.542 -5.495 10.030 1.00 88.81 107 LEU A CA 1
ATOM 852 C C . LEU A 1 107 ? -1.932 -6.003 10.440 1.00 88.81 107 LEU A C 1
ATOM 854 O O . LEU A 1 107 ? -2.354 -5.785 11.571 1.00 88.81 107 LEU A O 1
ATOM 858 N N . SER A 1 108 ? -2.627 -6.749 9.574 1.00 91.25 108 SER A N 1
ATOM 859 C CA . SER A 1 108 ? -3.960 -7.291 9.880 1.00 91.25 108 SER A CA 1
ATOM 860 C C . SER A 1 108 ? -3.961 -8.323 11.011 1.00 91.25 108 SER A C 1
ATOM 862 O O . SER A 1 108 ? -5.022 -8.695 11.503 1.00 91.25 108 SER A O 1
ATOM 864 N N . ARG A 1 109 ? -2.786 -8.857 11.369 1.00 90.62 109 ARG A N 1
ATOM 865 C CA . ARG A 1 109 ? -2.611 -9.817 12.471 1.00 90.62 109 ARG A CA 1
ATOM 866 C C . ARG A 1 109 ? -2.328 -9.129 13.803 1.00 90.62 109 ARG A C 1
ATOM 868 O O . ARG A 1 109 ? -2.349 -9.798 14.831 1.00 90.62 109 ARG A O 1
ATOM 875 N N . GLN A 1 110 ? -2.028 -7.834 13.783 1.00 85.06 110 GLN A N 1
ATOM 876 C CA . GLN A 1 110 ? -1.694 -7.069 14.973 1.00 85.06 110 GLN A CA 1
ATOM 877 C C . GLN A 1 110 ? -2.925 -6.315 15.488 1.00 85.06 110 GLN A C 1
ATOM 879 O O . GLN A 1 110 ? -3.734 -5.842 14.681 1.00 85.06 110 GLN A O 1
ATOM 884 N N . PRO A 1 111 ? -3.068 -6.182 16.817 1.00 82.50 111 PRO A N 1
ATOM 885 C CA . PRO A 1 111 ? -4.065 -5.298 17.400 1.00 82.50 111 PRO A CA 1
ATOM 886 C C . PRO A 1 111 ? -3.743 -3.843 17.027 1.00 82.50 111 PRO A C 1
ATOM 888 O O . PRO A 1 111 ? -2.572 -3.450 16.966 1.00 82.50 111 PRO A O 1
ATOM 891 N N . VAL A 1 112 ? -4.776 -3.045 16.751 1.00 78.69 112 VAL A N 1
ATOM 892 C CA . VAL A 1 112 ? -4.627 -1.658 16.269 1.00 78.69 112 VAL A CA 1
ATOM 893 C C . VAL A 1 112 ? -3.842 -0.812 17.274 1.00 78.69 112 VAL A C 1
ATOM 895 O O . VAL A 1 112 ? -3.027 0.022 16.887 1.00 78.69 112 VAL A O 1
ATOM 898 N N . GLU A 1 113 ? -4.022 -1.087 18.561 1.00 78.06 113 GLU A N 1
ATOM 899 C CA . GLU A 1 113 ? -3.344 -0.462 19.693 1.00 78.06 113 GLU A CA 1
ATOM 900 C C . GLU A 1 113 ? -1.823 -0.607 19.597 1.00 78.06 113 GLU A C 1
ATOM 902 O O . GLU A 1 113 ? -1.087 0.366 19.773 1.00 78.06 113 GLU A O 1
ATOM 907 N N . ALA A 1 114 ? -1.341 -1.811 19.272 1.00 78.12 114 ALA A N 1
ATOM 908 C CA . ALA A 1 114 ? 0.088 -2.063 19.120 1.00 78.12 114 ALA A CA 1
ATOM 909 C C . ALA A 1 114 ? 0.656 -1.295 17.923 1.00 78.12 114 ALA A C 1
ATOM 911 O O . ALA A 1 114 ? 1.751 -0.745 18.003 1.00 78.12 114 ALA A O 1
ATOM 912 N N . LEU A 1 115 ? -0.107 -1.201 16.831 1.00 78.56 115 LEU A N 1
ATOM 913 C CA . LEU A 1 115 ? 0.317 -0.483 15.632 1.00 78.56 115 LEU A CA 1
ATOM 914 C C . LEU A 1 115 ? 0.410 1.023 15.860 1.00 78.56 115 LEU A C 1
ATOM 916 O O . LEU A 1 115 ? 1.368 1.646 15.400 1.00 78.56 115 LEU A O 1
ATOM 920 N N . ILE A 1 116 ? -0.523 1.605 16.614 1.00 75.88 116 ILE A N 1
ATOM 921 C CA . ILE A 1 116 ? -0.480 3.027 16.978 1.00 75.88 116 ILE A CA 1
ATOM 922 C C . ILE A 1 116 ? 0.812 3.360 17.727 1.00 75.88 116 ILE A C 1
ATOM 924 O O . ILE A 1 116 ? 1.426 4.385 17.440 1.00 75.88 116 ILE A O 1
ATOM 928 N N . ALA A 1 117 ? 1.281 2.480 18.614 1.00 72.06 117 ALA A N 1
ATOM 929 C CA . ALA A 1 117 ? 2.539 2.680 19.334 1.00 72.06 117 ALA A CA 1
ATOM 930 C C . ALA A 1 117 ? 3.787 2.664 18.423 1.00 72.06 117 ALA A C 1
ATOM 932 O O . ALA A 1 117 ? 4.828 3.193 18.806 1.00 72.06 117 ALA A O 1
ATOM 933 N N . THR A 1 118 ? 3.700 2.089 17.215 1.00 72.50 118 THR A N 1
ATOM 934 C CA . THR A 1 118 ? 4.806 2.067 16.230 1.00 72.50 118 THR A CA 1
ATOM 935 C C . THR A 1 118 ? 4.837 3.287 15.306 1.00 72.50 118 THR A C 1
ATOM 937 O O . THR A 1 118 ? 5.770 3.470 14.505 1.00 72.50 118 THR A O 1
ATOM 940 N N . LEU A 1 119 ? 3.808 4.129 15.379 1.00 66.62 119 LEU A N 1
ATOM 941 C CA . LEU A 1 119 ? 3.771 5.366 14.627 1.00 66.62 119 LEU A CA 1
ATOM 942 C C . LEU A 1 119 ? 4.757 6.378 15.217 1.00 66.62 119 LEU A C 1
ATOM 944 O O . LEU A 1 119 ? 4.978 6.407 16.426 1.00 66.62 119 LEU A O 1
ATOM 948 N N . PRO A 1 120 ? 5.370 7.224 14.374 1.00 59.97 120 PRO A N 1
ATOM 949 C CA . PRO A 1 120 ? 6.269 8.249 14.872 1.00 59.97 120 PRO A CA 1
ATOM 950 C C . PRO A 1 120 ? 5.455 9.235 15.716 1.00 59.97 120 PRO A C 1
ATOM 952 O O . PRO A 1 120 ? 4.466 9.791 15.232 1.00 59.97 120 PRO A O 1
ATOM 955 N N . THR A 1 121 ? 5.863 9.452 16.967 1.00 55.41 121 THR A N 1
ATOM 956 C CA . THR A 1 121 ? 5.226 10.435 17.846 1.00 55.41 121 THR A CA 1
ATOM 957 C C . THR A 1 121 ? 5.345 11.810 17.190 1.00 55.41 121 THR A C 1
ATOM 959 O O . THR A 1 121 ? 6.466 12.263 16.940 1.00 55.41 121 THR A O 1
ATOM 962 N N . PRO A 1 122 ? 4.235 12.488 16.857 1.00 49.56 122 PRO A N 1
ATOM 963 C CA . PRO A 1 122 ? 4.320 13.817 16.277 1.00 49.56 122 PRO A CA 1
ATOM 964 C C . PRO A 1 122 ? 4.942 14.776 17.299 1.00 49.56 122 PRO A C 1
ATOM 966 O O . PRO A 1 122 ? 4.527 14.820 18.458 1.00 49.56 122 PRO A O 1
ATOM 969 N N . VAL A 1 123 ? 5.906 15.580 16.859 1.00 45.84 123 VAL A N 1
ATOM 970 C CA . VAL A 1 123 ? 6.354 16.767 17.597 1.00 45.84 123 VAL A CA 1
ATOM 971 C C . VAL A 1 123 ? 5.221 17.808 17.473 1.00 45.84 123 VAL A C 1
ATOM 973 O O . VAL A 1 123 ? 4.856 18.176 16.361 1.00 45.84 123 VAL A O 1
ATOM 976 N N . ALA A 1 124 ? 4.567 18.177 18.582 1.00 43.28 124 ALA A N 1
ATOM 977 C CA . ALA A 1 124 ? 3.363 19.047 18.659 1.00 43.28 124 ALA A CA 1
ATOM 978 C C . ALA A 1 124 ? 3.567 20.474 18.058 1.00 43.28 124 ALA A C 1
ATOM 980 O O . ALA A 1 124 ? 4.739 20.841 17.942 1.00 43.28 124 ALA A O 1
ATOM 981 N N . PRO A 1 125 ? 2.524 21.318 17.731 1.00 50.69 125 PRO A N 1
ATOM 982 C CA . PRO A 1 125 ? 1.164 21.466 18.347 1.00 50.69 125 PRO A CA 1
ATOM 983 C C . PRO A 1 125 ? -0.013 21.851 17.369 1.00 50.69 125 PRO A C 1
ATOM 985 O O . PRO A 1 125 ? 0.172 21.751 16.159 1.00 50.69 125 PRO A O 1
ATOM 988 N N . PRO A 1 126 ? -1.196 22.371 17.815 1.00 50.75 126 PRO A N 1
ATOM 989 C CA . PRO A 1 126 ? -2.057 22.007 18.948 1.00 50.75 126 PRO A CA 1
ATOM 990 C C . PRO A 1 126 ? -3.261 21.142 18.486 1.00 50.75 126 PRO A C 1
ATOM 992 O O . PRO A 1 126 ? -3.774 21.278 17.380 1.00 50.75 126 PRO A O 1
ATOM 995 N N . VAL A 1 127 ? -3.735 20.241 19.350 1.00 52.53 127 VAL A N 1
ATOM 996 C CA . VAL A 1 127 ? -4.816 19.267 19.071 1.00 52.53 127 VAL A CA 1
ATOM 997 C C . VAL A 1 127 ? -4.498 18.321 17.902 1.00 52.53 127 VAL A C 1
ATOM 999 O O . VAL A 1 127 ? -5.258 18.189 16.938 1.00 52.53 127 VAL A O 1
ATOM 1002 N N . SER A 1 128 ? -3.361 17.621 17.982 1.00 60.88 128 SER A N 1
ATOM 1003 C CA . SER A 1 128 ? -3.068 16.569 17.010 1.00 60.88 128 SER A CA 1
ATOM 1004 C C . SER A 1 128 ? -4.206 15.545 17.041 1.00 60.88 128 SER A C 1
ATOM 1006 O O . SER A 1 128 ? -4.655 15.116 18.106 1.00 60.88 128 SER A O 1
ATOM 1008 N N . LEU A 1 129 ? -4.701 15.170 15.858 1.00 59.28 129 LEU A N 1
ATOM 1009 C CA . LEU A 1 129 ? -5.643 14.061 15.689 1.00 59.28 129 LEU A CA 1
ATOM 1010 C C . LEU A 1 129 ? -5.191 12.862 16.545 1.00 59.28 129 LEU A C 1
ATOM 1012 O O . LEU A 1 129 ? -5.998 12.276 17.247 1.00 59.28 129 LEU A O 1
ATOM 1016 N N . TRP A 1 130 ? -3.879 12.623 16.603 1.00 59.03 130 TRP A N 1
ATOM 1017 C CA . TRP A 1 130 ? -3.209 11.621 17.429 1.00 59.03 130 TRP A CA 1
ATOM 1018 C C . TRP A 1 130 ? -3.537 11.645 18.921 1.00 59.03 130 TRP A C 1
ATOM 1020 O O . TRP A 1 130 ? -3.787 10.579 19.472 1.00 59.03 130 TRP A O 1
ATOM 1030 N N . GLY A 1 131 ? -3.564 12.816 19.566 1.00 63.31 131 GLY A N 1
ATOM 1031 C CA . GLY A 1 131 ? -3.941 12.911 20.980 1.00 63.31 131 GLY A CA 1
ATOM 1032 C C . GLY A 1 131 ? -5.369 12.416 21.197 1.00 63.31 131 GLY A C 1
ATOM 1033 O O . GLY A 1 131 ? -5.593 11.486 21.958 1.00 63.31 131 GLY A O 1
ATOM 1034 N N . ARG A 1 132 ? -6.312 12.923 20.392 1.00 64.06 132 ARG A N 1
ATOM 1035 C CA . ARG A 1 132 ? -7.724 12.505 20.447 1.00 64.06 132 ARG A CA 1
ATOM 1036 C C . ARG A 1 132 ? -7.921 11.018 20.148 1.00 64.06 132 ARG A C 1
ATOM 1038 O O . ARG A 1 132 ? -8.811 10.398 20.714 1.00 64.06 132 ARG A O 1
ATOM 1045 N N . LEU A 1 133 ? -7.108 10.456 19.254 1.00 63.16 133 LEU A N 1
ATOM 1046 C CA . LEU A 1 133 ? -7.172 9.040 18.901 1.00 63.16 133 LEU A CA 1
ATOM 1047 C C . LEU A 1 133 ? -6.641 8.136 20.016 1.00 63.16 133 LEU A C 1
ATOM 1049 O O . LEU A 1 133 ? -7.244 7.100 20.280 1.00 63.16 133 LEU A O 1
ATOM 1053 N N . ARG A 1 134 ? -5.542 8.526 20.671 1.00 63.41 134 ARG A N 1
ATOM 1054 C CA . ARG A 1 134 ? -5.000 7.797 21.822 1.00 63.41 134 ARG A CA 1
ATOM 1055 C C . ARG A 1 134 ? -5.956 7.859 23.009 1.00 63.41 134 ARG A C 1
ATOM 1057 O O . ARG A 1 134 ? -6.291 6.816 23.554 1.00 63.41 134 ARG A O 1
ATOM 1064 N N . ASP A 1 135 ? -6.432 9.054 23.348 1.00 64.56 135 ASP A N 1
ATOM 1065 C CA . ASP A 1 135 ? -7.311 9.264 24.500 1.00 64.56 135 ASP A CA 1
ATOM 1066 C C . ASP A 1 135 ? -8.650 8.515 24.324 1.00 64.56 135 ASP A C 1
ATOM 1068 O O . ASP A 1 135 ? -9.183 7.961 25.282 1.00 64.56 135 ASP A O 1
ATOM 1072 N N . TRP A 1 136 ? -9.176 8.418 23.092 1.00 65.31 136 TRP A N 1
ATOM 1073 C CA . TRP A 1 136 ? -10.341 7.570 22.804 1.00 65.31 136 TRP A CA 1
ATOM 1074 C C . TRP A 1 136 ? -10.043 6.079 22.992 1.00 65.31 136 TRP A C 1
ATOM 1076 O O . TRP A 1 136 ? -10.828 5.388 23.630 1.00 65.31 136 TRP A O 1
ATOM 1086 N N . PHE A 1 137 ? -8.914 5.580 22.477 1.00 61.62 137 PHE A N 1
ATOM 1087 C CA . PHE A 1 137 ? -8.530 4.177 22.670 1.00 61.62 137 PHE A CA 1
ATOM 1088 C C . PHE A 1 137 ? -8.401 3.817 24.155 1.00 61.62 137 PHE A C 1
ATOM 1090 O O . PHE A 1 137 ? -8.795 2.729 24.570 1.00 61.62 137 PHE A O 1
ATOM 1097 N N . GLU A 1 138 ? -7.862 4.732 24.961 1.00 63.69 138 GLU A N 1
ATOM 1098 C CA . GLU A 1 138 ? -7.777 4.567 26.412 1.00 63.69 138 GLU A CA 1
ATOM 1099 C C . GLU A 1 138 ? -9.164 4.571 27.076 1.00 63.69 138 GLU A C 1
ATOM 1101 O O . GLU A 1 138 ? -9.401 3.763 27.974 1.00 63.69 138 GLU A O 1
ATOM 1106 N N . ALA A 1 139 ? -10.097 5.405 26.605 1.00 63.44 139 ALA A N 1
ATOM 1107 C CA . ALA A 1 139 ? -11.477 5.436 27.094 1.00 63.44 139 ALA A CA 1
ATOM 1108 C C . ALA A 1 139 ? -12.275 4.167 26.735 1.00 63.44 139 ALA A C 1
ATOM 1110 O O . ALA A 1 139 ? -12.997 3.637 27.581 1.00 63.44 139 ALA A O 1
ATOM 1111 N N . GLU A 1 140 ? -12.115 3.646 25.515 1.00 57.06 140 GLU A N 1
ATOM 1112 C CA . GLU A 1 140 ? -12.780 2.416 25.066 1.00 57.06 140 GLU A CA 1
ATOM 1113 C C . GLU A 1 140 ? -12.263 1.189 25.834 1.00 57.06 140 GLU A C 1
ATOM 1115 O O . GLU A 1 140 ? -13.028 0.298 26.174 1.00 57.06 140 GLU A O 1
ATOM 1120 N N . ARG A 1 141 ? -10.970 1.164 26.187 1.00 50.69 141 ARG A N 1
ATOM 1121 C CA . ARG A 1 141 ? -10.384 0.115 27.040 1.00 50.69 141 ARG A CA 1
ATOM 1122 C C . ARG A 1 141 ? -10.898 0.111 28.480 1.00 50.69 141 ARG A C 1
ATOM 1124 O O . ARG A 1 141 ? -10.701 -0.887 29.172 1.00 50.69 141 ARG A O 1
ATOM 1131 N N . ALA A 1 142 ? -11.424 1.235 28.957 1.00 60.00 142 ALA A N 1
ATOM 1132 C CA . ALA A 1 142 ? -11.891 1.409 30.330 1.00 60.00 142 ALA A CA 1
ATOM 1133 C C . ALA A 1 142 ? -13.405 1.170 30.492 1.00 60.00 142 ALA A C 1
ATOM 1135 O O . ALA A 1 142 ? -13.900 1.245 31.618 1.00 60.00 142 ALA A O 1
ATOM 1136 N N . SER A 1 143 ? -14.114 0.909 29.387 1.00 47.66 143 SER A N 1
ATOM 1137 C CA . SER A 1 143 ? -15.555 0.623 29.327 1.00 47.66 143 SER A CA 1
ATOM 1138 C C . SER A 1 143 ? -15.817 -0.873 29.166 1.00 47.66 143 SER A C 1
ATOM 1140 O O . SER A 1 143 ? -16.857 -1.331 29.689 1.00 47.66 143 SER A O 1
#

Foldseek 3Di:
DPPPDPQVLVLLLVLLLVQLVVLLVVLLVVQVPPPHDPVLNVLSVVLSVVLNVLSVPQDDDDSLVSLVSSLVVLVVVLVVCVVDCVSCVPCSSSVSSVSSSVSSVVVSPDDSVVSLVVDDDDPDDDPDSSVVVVVVVVVVVVD

pLDDT: mean 80.13, std 15.44, range [34.09, 97.06]

Radius of gyration: 17.1 Å; chains: 1; bounding box: 51×32×52 Å